Protein AF-A0ABC9U3W8-F1 (afdb_monomer_lite)

Organism: NCBI:txid411472

Sequence (76 aa):
MRMSYDLMVFEKSKAPEGEKDFLSWYREQTEQVEEHGYDNPSVSSPALQEFFYILKDIFPPMNGASAPDKSGRRRF

Foldseek 3Di:
DDDDDDDDDDDPVPADPDDVSNVVVVCVVVPDDDPDDPPDCVVDDPVSSVVCVVVCVVPNDCDDPRHDDPPDDDDD

Structure (mmCIF, N/CA/C/O backbone):
data_AF-A0ABC9U3W8-F1
#
_entry.id   AF-A0ABC9U3W8-F1
#
loop_
_atom_site.group_PDB
_atom_site.id
_atom_site.type_symbol
_atom_site.label_atom_id
_atom_site.label_alt_id
_atom_site.label_comp_id
_atom_site.label_asym_id
_atom_site.label_entity_id
_atom_site.label_seq_id
_atom_site.pdbx_PDB_ins_code
_atom_site.Cartn_x
_atom_site.Cartn_y
_atom_site.Cartn_z
_atom_site.occupancy
_atom_site.B_iso_or_equiv
_atom_site.auth_seq_id
_atom_site.auth_comp_id
_atom_site.auth_asym_id
_atom_site.auth_atom_id
_atom_site.pdbx_PDB_model_num
ATOM 1 N N . MET A 1 1 ? -1.604 11.684 -26.058 1.00 50.25 1 MET A N 1
ATOM 2 C CA . MET A 1 1 ? -1.577 11.928 -24.599 1.00 50.25 1 MET A CA 1
ATOM 3 C C . MET A 1 1 ? -1.167 10.638 -23.909 1.00 50.25 1 MET A C 1
ATOM 5 O O . MET A 1 1 ? -1.699 9.598 -24.275 1.00 50.25 1 MET A O 1
ATOM 9 N N . ARG A 1 2 ? -0.194 10.671 -22.991 1.00 61.34 2 ARG A N 1
ATOM 10 C CA . ARG A 1 2 ? 0.127 9.520 -22.132 1.00 61.34 2 ARG A CA 1
ATOM 11 C C . ARG A 1 2 ? -0.732 9.689 -20.881 1.00 61.34 2 ARG A C 1
ATOM 13 O O . ARG A 1 2 ? -0.518 10.648 -20.151 1.00 61.34 2 ARG A O 1
ATOM 20 N N . MET A 1 3 ? -1.749 8.852 -20.717 1.00 75.94 3 MET A N 1
ATOM 21 C CA . MET A 1 3 ? -2.568 8.848 -19.505 1.00 75.94 3 MET A CA 1
ATOM 22 C C . MET A 1 3 ? -1.798 8.106 -18.416 1.00 75.94 3 MET A C 1
ATOM 24 O O . MET A 1 3 ? -1.335 6.991 -18.659 1.00 75.94 3 MET A O 1
ATOM 28 N N . SER A 1 4 ? -1.642 8.727 -17.252 1.00 66.69 4 SER A N 1
ATOM 29 C CA . SER A 1 4 ? -1.189 8.063 -16.032 1.00 66.69 4 SER A CA 1
ATOM 30 C C . SER A 1 4 ? -2.355 7.924 -15.072 1.00 66.69 4 SER A C 1
ATOM 32 O O . SER A 1 4 ? -3.213 8.802 -15.010 1.00 66.69 4 SER A O 1
ATOM 34 N N . TYR A 1 5 ? -2.372 6.816 -14.345 1.00 69.75 5 TYR A N 1
ATOM 35 C CA . TYR A 1 5 ? -3.329 6.552 -13.283 1.00 69.75 5 TYR A CA 1
ATOM 36 C C . TYR A 1 5 ? -2.553 6.462 -11.976 1.00 69.75 5 TYR A C 1
ATOM 38 O O . TYR A 1 5 ? -1.566 5.727 -11.913 1.00 69.75 5 TYR A O 1
ATOM 46 N N . ASP A 1 6 ? -3.002 7.193 -10.962 1.0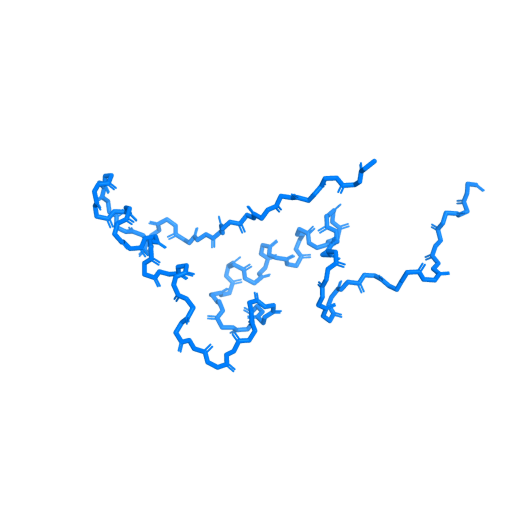0 73.44 6 ASP A N 1
ATOM 47 C CA . ASP A 1 6 ? -2.497 7.042 -9.603 1.00 73.44 6 ASP A CA 1
ATOM 48 C C . ASP A 1 6 ? -3.255 5.893 -8.934 1.00 73.44 6 ASP A C 1
ATOM 50 O O . ASP A 1 6 ? -4.488 5.862 -8.922 1.00 73.44 6 ASP A O 1
ATOM 54 N N . LEU A 1 7 ? -2.512 4.911 -8.426 1.00 77.62 7 LEU A N 1
ATOM 55 C CA . LEU A 1 7 ? -3.060 3.752 -7.730 1.00 77.62 7 LEU A CA 1
ATOM 56 C C . LEU A 1 7 ? -2.638 3.810 -6.266 1.00 77.62 7 LEU A C 1
ATOM 58 O O . LEU A 1 7 ? -1.446 3.820 -5.966 1.00 77.62 7 LEU A O 1
ATOM 62 N N . MET A 1 8 ? -3.615 3.783 -5.361 1.00 83.06 8 MET A N 1
ATOM 63 C CA . MET A 1 8 ? -3.359 3.493 -3.954 1.00 83.06 8 MET A CA 1
ATOM 64 C C . MET A 1 8 ? -3.387 1.978 -3.753 1.00 83.06 8 MET A C 1
ATOM 66 O O . MET A 1 8 ? -4.367 1.316 -4.099 1.00 83.06 8 MET A O 1
ATOM 70 N N . VAL A 1 9 ? -2.320 1.430 -3.178 1.00 84.31 9 VAL A N 1
ATOM 71 C CA . VAL A 1 9 ? -2.203 0.005 -2.855 1.00 84.31 9 VAL A CA 1
ATOM 72 C C . VAL A 1 9 ? -2.024 -0.119 -1.351 1.00 84.31 9 VAL A C 1
ATOM 74 O O . VAL A 1 9 ? -1.207 0.584 -0.765 1.00 84.31 9 VAL A O 1
ATOM 77 N N . PHE A 1 10 ? -2.792 -1.004 -0.725 1.00 86.62 10 PHE A N 1
ATOM 78 C CA . PHE A 1 10 ? -2.781 -1.187 0.720 1.00 86.62 10 PHE A CA 1
ATOM 79 C C . PHE A 1 10 ? -3.010 -2.651 1.094 1.00 86.62 10 PHE A C 1
ATOM 81 O O . PHE A 1 10 ? -3.564 -3.440 0.327 1.00 86.62 10 PHE A O 1
ATOM 88 N N . GLU A 1 11 ? -2.604 -3.019 2.305 1.00 87.38 11 GLU A N 1
ATOM 89 C CA . GLU A 1 11 ? -2.903 -4.333 2.861 1.00 87.38 11 GLU A CA 1
ATOM 90 C C . GLU A 1 11 ? -4.331 -4.393 3.390 1.00 87.38 11 GLU A C 1
ATOM 92 O O . GLU A 1 11 ? -4.700 -3.671 4.317 1.00 87.38 11 GLU A O 1
ATOM 97 N N . LYS A 1 12 ? -5.125 -5.330 2.865 1.00 86.38 12 LYS A N 1
ATOM 98 C CA . LYS A 1 12 ? -6.505 -5.537 3.320 1.00 86.38 12 LYS A CA 1
ATOM 99 C C . LYS A 1 12 ? -6.603 -5.838 4.821 1.00 86.38 12 LYS A C 1
ATOM 101 O O . LYS A 1 12 ? -7.556 -5.414 5.452 1.00 86.38 12 LYS A O 1
ATOM 106 N N . SER A 1 13 ? -5.623 -6.537 5.396 1.00 87.19 13 SER A N 1
ATOM 107 C CA . SER A 1 13 ? -5.571 -6.855 6.833 1.00 87.19 13 SER A CA 1
ATOM 108 C C . SER A 1 13 ? -5.321 -5.637 7.732 1.00 87.19 13 SER A C 1
ATOM 110 O O . SER A 1 13 ? -5.497 -5.732 8.944 1.00 87.19 13 SER A O 1
ATOM 112 N N . LYS A 1 14 ? -4.866 -4.518 7.158 1.00 84.38 14 LYS A N 1
ATOM 113 C CA . LYS A 1 14 ? -4.577 -3.260 7.858 1.00 84.38 14 LYS A CA 1
ATOM 114 C C . LYS A 1 14 ? -5.652 -2.199 7.626 1.00 84.38 14 LYS A C 1
ATOM 116 O O . LYS A 1 14 ? -5.692 -1.225 8.370 1.00 84.38 14 LYS A O 1
ATOM 121 N N . ALA A 1 15 ? -6.498 -2.380 6.613 1.00 88.19 15 ALA A N 1
ATOM 122 C CA . ALA A 1 15 ? -7.594 -1.475 6.309 1.00 88.19 15 ALA A CA 1
ATOM 123 C C . ALA A 1 15 ? -8.818 -1.776 7.197 1.00 88.19 15 ALA A C 1
ATOM 125 O O . ALA A 1 15 ? -9.118 -2.950 7.433 1.00 88.19 15 ALA A O 1
ATOM 126 N N . PRO A 1 16 ? -9.548 -0.747 7.663 1.00 90.25 16 PRO A N 1
ATOM 127 C CA . PRO A 1 16 ? -10.805 -0.945 8.376 1.00 90.25 16 PRO A CA 1
ATOM 128 C C . PRO A 1 16 ? -11.847 -1.683 7.528 1.00 90.25 16 PRO A C 1
ATOM 130 O O . PRO A 1 16 ? -11.911 -1.518 6.307 1.00 90.25 16 PRO A O 1
ATOM 133 N N . GLU A 1 17 ? -12.697 -2.468 8.189 1.00 91.12 17 GLU A N 1
ATOM 134 C CA . GLU A 1 17 ? -13.883 -3.050 7.564 1.00 91.12 17 GLU A CA 1
ATOM 135 C C . GLU A 1 17 ? -15.039 -2.042 7.563 1.00 91.12 17 GLU A C 1
ATOM 137 O O . GLU A 1 17 ? -15.218 -1.281 8.508 1.00 91.12 17 GLU A O 1
ATOM 142 N N . GLY A 1 18 ? -15.858 -2.067 6.510 1.00 92.06 18 GLY A N 1
ATOM 143 C CA . GLY A 1 18 ? -17.000 -1.164 6.368 1.00 92.06 18 GLY A CA 1
ATOM 144 C C . GLY A 1 18 ? -16.669 0.113 5.591 1.00 92.06 18 GLY A C 1
ATOM 145 O O . GLY A 1 18 ? -15.616 0.722 5.742 1.00 92.06 18 GLY A O 1
ATOM 146 N N . GLU A 1 19 ? -17.600 0.521 4.727 1.00 91.31 19 GLU A N 1
ATOM 147 C CA . GLU A 1 19 ? -17.391 1.595 3.747 1.00 91.31 19 GLU A CA 1
ATOM 148 C C . GLU A 1 19 ? -17.039 2.940 4.393 1.00 91.31 19 GLU A C 1
ATOM 150 O O . GLU A 1 19 ? -16.103 3.610 3.967 1.00 91.31 19 GLU A O 1
ATOM 155 N N . LYS A 1 20 ? -17.768 3.335 5.440 1.00 93.94 20 LYS A N 1
ATOM 156 C CA . LYS A 1 20 ? -17.584 4.641 6.082 1.00 93.94 20 LYS A CA 1
ATOM 157 C C . LYS A 1 20 ? -16.212 4.764 6.750 1.00 93.94 20 LYS A C 1
ATOM 159 O O . LYS A 1 20 ? -15.543 5.782 6.582 1.00 93.94 20 LYS A O 1
ATOM 164 N N . ASP A 1 21 ? -15.805 3.725 7.470 1.00 91.88 21 ASP A N 1
ATOM 165 C CA . ASP A 1 21 ? -14.542 3.708 8.209 1.00 91.88 21 ASP A CA 1
ATOM 166 C C . ASP A 1 21 ? -13.361 3.583 7.241 1.00 91.88 21 ASP A C 1
ATOM 168 O O . ASP A 1 21 ? -12.367 4.296 7.383 1.00 91.88 21 ASP A O 1
ATOM 172 N N . PHE A 1 22 ? -13.520 2.786 6.178 1.00 91.12 22 PHE A N 1
ATOM 173 C CA . PHE A 1 22 ? -12.568 2.732 5.073 1.00 91.12 22 PHE A CA 1
ATOM 174 C C . PHE A 1 22 ? -12.383 4.098 4.402 1.00 91.12 22 PHE A C 1
ATOM 176 O O . PHE A 1 22 ? -11.252 4.510 4.169 1.00 91.12 22 PHE A O 1
ATOM 183 N N . LEU A 1 23 ? -13.465 4.827 4.108 1.00 90.69 23 LEU A N 1
ATOM 184 C CA . LEU A 1 23 ? -13.384 6.143 3.464 1.00 90.69 23 LEU A CA 1
ATOM 185 C C . LEU A 1 23 ? -12.734 7.206 4.358 1.00 90.69 23 LEU A C 1
ATOM 187 O O . LEU A 1 23 ? -12.062 8.094 3.833 1.00 90.69 23 LEU A O 1
ATOM 191 N N . SER A 1 24 ? -12.927 7.137 5.679 1.00 91.12 24 SER A N 1
ATOM 192 C CA . SER A 1 24 ? -12.239 8.029 6.624 1.00 91.12 24 SER A CA 1
ATOM 193 C C . SER A 1 24 ? -10.743 7.735 6.646 1.00 91.12 24 SER A C 1
ATOM 195 O O . SER A 1 24 ? -9.937 8.626 6.392 1.00 91.12 24 SER A O 1
ATOM 197 N N . TRP A 1 25 ? -10.381 6.465 6.834 1.00 89.31 25 TRP A N 1
ATOM 198 C CA . TRP A 1 25 ? -8.992 6.015 6.826 1.00 89.31 25 TRP A CA 1
ATOM 199 C C . TRP A 1 25 ? -8.297 6.322 5.495 1.00 89.31 25 TRP A C 1
ATOM 201 O O . TRP A 1 25 ? -7.182 6.829 5.486 1.00 89.31 25 TRP A O 1
ATOM 211 N N . TYR A 1 26 ? -8.968 6.091 4.364 1.00 87.31 26 TYR A N 1
ATOM 212 C CA . TYR A 1 26 ? -8.452 6.412 3.033 1.00 87.31 26 TYR A CA 1
ATOM 213 C C . TYR A 1 26 ? -8.074 7.891 2.926 1.00 87.31 26 TYR A C 1
ATOM 215 O O . TYR A 1 26 ? -6.977 8.205 2.471 1.00 87.31 26 TYR A O 1
ATOM 223 N N . ARG A 1 27 ? -8.950 8.801 3.379 1.00 86.81 27 ARG A N 1
ATOM 224 C CA . ARG A 1 27 ? -8.652 10.241 3.376 1.00 86.81 27 ARG A CA 1
ATOM 225 C C . ARG A 1 27 ? -7.410 10.535 4.200 1.00 86.81 27 ARG A C 1
ATOM 227 O O . ARG A 1 27 ? -6.505 11.151 3.657 1.00 86.81 27 ARG A O 1
ATOM 234 N N . GLU A 1 28 ? -7.329 10.015 5.420 1.00 86.06 28 GLU A N 1
ATOM 235 C CA . GLU A 1 28 ? -6.172 10.199 6.306 1.00 86.06 28 GLU A CA 1
ATOM 236 C C . GLU A 1 28 ? -4.864 9.697 5.677 1.00 86.06 28 GLU A C 1
ATOM 238 O O . GLU A 1 28 ? -3.849 10.374 5.761 1.00 86.06 28 GLU A O 1
ATOM 243 N N . GLN A 1 29 ? -4.876 8.540 5.005 1.00 81.31 29 GLN A N 1
ATOM 244 C CA . GLN A 1 29 ? -3.679 8.009 4.337 1.00 81.31 29 GLN A CA 1
ATOM 245 C C . GLN A 1 29 ? -3.273 8.812 3.092 1.00 81.31 29 GLN A C 1
ATOM 247 O O . GLN 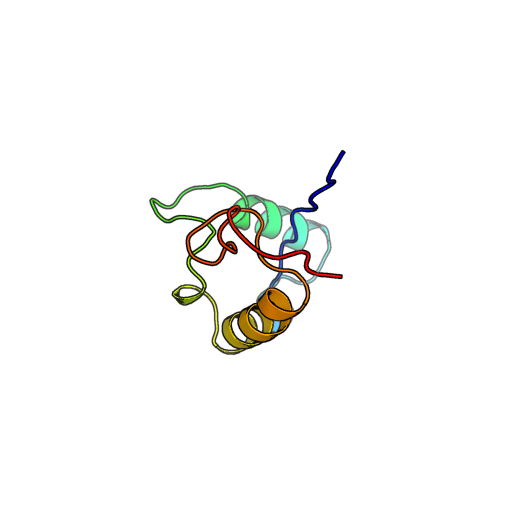A 1 29 ? -2.107 8.798 2.700 1.00 81.31 29 GLN A O 1
ATOM 252 N N . THR A 1 30 ? -4.230 9.466 2.429 1.00 77.75 30 THR A N 1
ATOM 253 C CA . THR A 1 30 ? -3.968 10.299 1.242 1.00 77.75 30 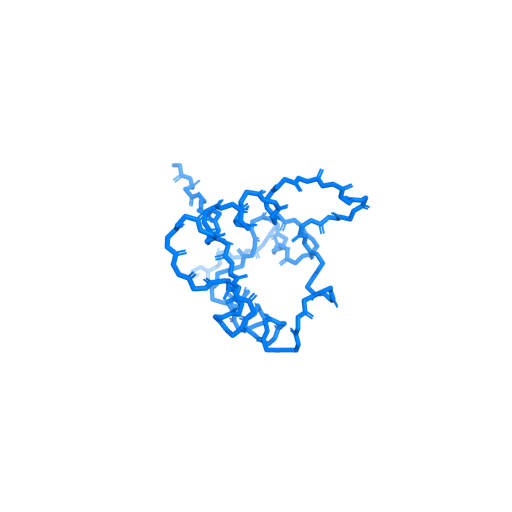THR A CA 1
ATOM 254 C C . THR A 1 30 ? -3.690 11.764 1.576 1.00 77.75 30 THR A C 1
ATOM 256 O O . THR A 1 30 ? -3.076 12.461 0.766 1.00 77.75 30 THR A O 1
ATOM 259 N N . GLU A 1 31 ? -4.111 12.233 2.752 1.00 75.50 31 GLU A N 1
ATOM 260 C CA . GLU A 1 31 ? -3.794 13.558 3.269 1.00 75.50 31 GLU A CA 1
ATOM 261 C C . GLU A 1 31 ? -2.313 13.603 3.645 1.00 75.50 31 GLU A C 1
ATOM 263 O O . GLU A 1 31 ? -1.814 12.903 4.521 1.00 75.50 31 GLU A O 1
ATOM 268 N N . GLN A 1 32 ? -1.575 14.404 2.892 1.00 59.50 32 GLN A N 1
ATOM 269 C CA . GLN A 1 32 ? -0.126 14.456 2.928 1.00 59.50 32 GLN A CA 1
ATOM 270 C C . GLN A 1 32 ? 0.357 15.215 4.179 1.00 59.50 32 GLN A C 1
ATOM 272 O O . GLN A 1 32 ? 0.454 16.440 4.152 1.00 59.50 32 GLN A O 1
ATOM 277 N N . VAL A 1 33 ? 0.627 14.505 5.281 1.00 52.06 33 VAL A N 1
ATOM 278 C CA . VAL A 1 33 ? 1.080 15.119 6.553 1.00 52.06 33 VAL A CA 1
ATOM 279 C C . VAL A 1 33 ? 2.599 15.001 6.780 1.00 52.06 33 VAL A C 1
ATOM 281 O O . VAL A 1 33 ? 3.170 15.810 7.505 1.00 52.06 33 VAL A O 1
ATOM 284 N N . GLU A 1 34 ? 3.284 14.057 6.131 1.00 52.06 34 GLU A N 1
ATOM 285 C CA . GLU A 1 34 ? 4.697 13.747 6.414 1.00 52.06 34 GLU A CA 1
ATOM 286 C C . GLU A 1 34 ? 5.681 14.372 5.403 1.00 52.06 34 GLU A C 1
ATOM 288 O O . GLU A 1 34 ? 5.407 14.465 4.206 1.00 52.06 34 GLU A O 1
ATOM 293 N N . GLU A 1 35 ? 6.879 14.737 5.877 1.00 55.41 35 GLU A N 1
ATOM 294 C CA . GLU A 1 35 ? 8.003 15.331 5.120 1.00 55.41 35 GLU A CA 1
ATOM 295 C C . GLU A 1 35 ? 8.710 14.310 4.192 1.00 55.41 35 GLU A C 1
ATOM 297 O O . GLU A 1 35 ? 9.917 14.373 3.944 1.00 55.41 35 GLU A O 1
ATOM 302 N N . HIS A 1 36 ? 7.996 13.286 3.727 1.00 54.81 36 HIS A N 1
ATOM 303 C CA . HIS A 1 36 ? 8.551 12.168 2.968 1.00 54.81 36 HIS A CA 1
ATOM 304 C C . HIS A 1 36 ? 7.832 12.031 1.624 1.00 54.81 36 HIS A C 1
ATOM 306 O O . HIS A 1 36 ? 6.609 12.121 1.533 1.00 54.81 36 HIS A O 1
ATOM 312 N N . GLY A 1 37 ? 8.608 11.826 0.558 1.00 57.00 37 GLY A N 1
ATOM 313 C CA . GLY A 1 37 ? 8.068 11.611 -0.781 1.00 57.00 37 GLY A CA 1
ATOM 314 C C . GLY A 1 37 ? 7.232 10.331 -0.860 1.00 57.00 37 GLY A C 1
ATOM 315 O O . GLY A 1 37 ? 7.581 9.311 -0.266 1.00 57.00 37 GLY A O 1
ATOM 316 N N . TYR A 1 38 ? 6.150 10.372 -1.645 1.00 59.56 38 TYR A N 1
ATOM 317 C CA . TYR A 1 38 ? 5.288 9.220 -1.956 1.00 59.56 38 TYR A CA 1
ATOM 318 C C . TYR A 1 38 ? 6.016 8.053 -2.653 1.00 59.56 38 TYR A C 1
ATOM 320 O O . TYR A 1 38 ? 5.421 7.010 -2.912 1.00 59.56 38 TYR A O 1
ATOM 328 N N . ASP A 1 39 ? 7.287 8.227 -3.007 1.00 63.19 39 ASP A N 1
ATOM 329 C CA . ASP A 1 39 ? 8.085 7.335 -3.838 1.00 63.19 39 ASP A CA 1
ATOM 330 C C . ASP A 1 39 ? 9.105 6.496 -3.054 1.00 63.19 39 ASP A C 1
ATOM 332 O O . ASP A 1 39 ? 9.924 5.811 -3.671 1.00 63.19 39 ASP A O 1
ATOM 336 N N . ASN A 1 40 ? 9.059 6.502 -1.716 1.00 69.38 40 ASN A N 1
ATOM 337 C CA . ASN A 1 40 ? 9.918 5.650 -0.896 1.00 69.38 40 ASN A CA 1
ATOM 338 C C . ASN A 1 40 ? 9.201 4.351 -0.472 1.00 69.38 40 ASN A C 1
ATOM 340 O O . ASN A 1 40 ? 8.511 4.343 0.546 1.00 69.38 40 ASN A O 1
ATOM 344 N N . PRO A 1 41 ? 9.393 3.213 -1.167 1.00 71.69 41 PRO A N 1
ATOM 345 C CA . PRO A 1 41 ? 8.746 1.952 -0.797 1.00 71.69 41 PRO A CA 1
ATOM 346 C C . PRO A 1 41 ? 9.203 1.417 0.571 1.00 71.69 41 PRO A C 1
ATOM 348 O O . PRO A 1 41 ? 8.512 0.592 1.163 1.00 71.69 41 PRO A O 1
ATOM 351 N N . SER A 1 42 ? 10.325 1.900 1.117 1.00 74.38 42 SER A N 1
ATOM 352 C CA . SER A 1 42 ? 10.904 1.403 2.375 1.00 74.38 42 SER A CA 1
ATOM 353 C C . SER A 1 42 ? 10.023 1.648 3.603 1.00 74.38 42 SER A C 1
ATOM 355 O O . SER A 1 42 ? 10.196 0.967 4.610 1.00 74.38 42 SER A O 1
ATOM 357 N N . VAL A 1 43 ? 9.086 2.603 3.538 1.00 74.94 43 VAL A N 1
ATOM 358 C CA . VAL A 1 43 ? 8.126 2.864 4.631 1.00 74.94 43 VAL A CA 1
ATOM 359 C C . VAL A 1 43 ? 6.916 1.925 4.597 1.00 74.94 43 VAL A C 1
ATOM 361 O O . VAL A 1 43 ? 6.109 1.919 5.522 1.00 74.94 43 VAL A O 1
ATOM 364 N N . SER A 1 44 ? 6.783 1.123 3.537 1.00 79.88 44 SER A N 1
ATOM 365 C CA . SER A 1 44 ? 5.712 0.137 3.380 1.00 79.88 44 SER A CA 1
ATOM 366 C C . SER A 1 44 ? 6.108 -1.221 3.959 1.00 79.88 44 SER A C 1
ATOM 368 O O . SER A 1 44 ? 7.282 -1.494 4.213 1.00 79.88 44 SER A O 1
ATOM 370 N N . SER A 1 45 ? 5.135 -2.112 4.147 1.00 83.94 45 SER A N 1
ATOM 371 C CA . SER A 1 45 ? 5.412 -3.478 4.593 1.00 83.94 45 SER A CA 1
ATOM 372 C C . SER A 1 45 ? 6.215 -4.285 3.564 1.00 83.94 45 SER A C 1
ATOM 374 O O . SER A 1 45 ? 6.188 -3.968 2.371 1.00 83.94 45 SER A O 1
ATOM 376 N N . PRO A 1 46 ? 6.870 -5.386 3.983 1.00 87.19 46 PRO A N 1
ATOM 377 C CA . PRO A 1 46 ? 7.613 -6.248 3.064 1.00 87.19 46 PRO A CA 1
ATOM 378 C C . PRO A 1 46 ? 6.783 -6.751 1.872 1.00 87.19 46 PRO A C 1
ATOM 380 O O . PRO A 1 46 ? 7.284 -6.791 0.753 1.00 87.19 46 PRO A O 1
ATOM 383 N N . ALA A 1 47 ? 5.501 -7.071 2.085 1.00 86.19 47 ALA A N 1
ATOM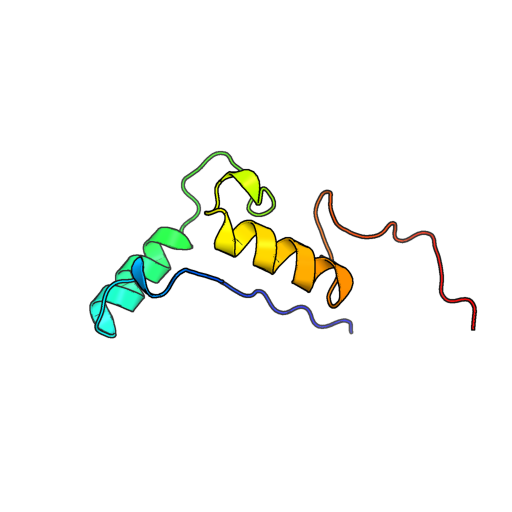 384 C CA . ALA A 1 47 ? 4.617 -7.550 1.021 1.00 86.19 47 ALA A CA 1
ATOM 385 C C . ALA A 1 47 ? 4.321 -6.461 -0.026 1.00 86.19 47 ALA A C 1
ATOM 387 O O . ALA A 1 47 ? 4.310 -6.732 -1.227 1.00 86.19 47 ALA A O 1
ATOM 388 N N . LEU A 1 48 ? 4.111 -5.218 0.416 1.00 85.94 48 LEU A N 1
ATOM 389 C CA . LEU A 1 48 ? 3.893 -4.083 -0.484 1.00 85.94 48 LEU A CA 1
ATOM 390 C C . LEU A 1 48 ? 5.175 -3.683 -1.222 1.00 85.94 48 LEU A C 1
ATOM 392 O O . LEU A 1 48 ? 5.112 -3.323 -2.398 1.00 85.94 48 LEU A O 1
ATOM 396 N N . GLN A 1 49 ? 6.333 -3.798 -0.568 1.00 86.62 49 GLN A N 1
ATOM 397 C CA . GLN A 1 49 ? 7.631 -3.611 -1.217 1.00 86.62 49 GLN A CA 1
ATOM 398 C C . GLN A 1 49 ? 7.824 -4.626 -2.349 1.00 86.62 49 GLN A C 1
ATOM 400 O O . GLN A 1 49 ? 8.095 -4.232 -3.482 1.00 86.62 49 GLN A O 1
ATOM 405 N N . GLU A 1 50 ? 7.633 -5.919 -2.078 1.00 87.81 50 GLU A N 1
ATOM 406 C CA . GLU A 1 50 ? 7.745 -6.980 -3.087 1.00 87.81 50 GLU A CA 1
ATOM 407 C C . GLU A 1 50 ? 6.778 -6.754 -4.257 1.00 87.81 50 GLU A C 1
ATOM 409 O O . GLU A 1 50 ? 7.180 -6.802 -5.422 1.00 87.81 50 GLU A O 1
ATOM 414 N N . PHE A 1 51 ? 5.524 -6.405 -3.957 1.00 85.88 51 PHE A N 1
ATOM 415 C CA . PHE A 1 51 ? 4.527 -6.062 -4.967 1.00 85.88 51 PHE A CA 1
ATOM 416 C C . PHE A 1 51 ? 4.967 -4.890 -5.857 1.00 85.88 51 PHE A C 1
ATOM 418 O O . PHE A 1 51 ? 4.856 -4.968 -7.084 1.00 85.88 51 PHE A O 1
ATOM 425 N N . PHE A 1 52 ? 5.516 -3.823 -5.268 1.00 85.81 52 PHE A N 1
ATOM 426 C CA . PHE A 1 52 ? 6.061 -2.691 -6.017 1.00 85.81 52 PHE A CA 1
ATOM 427 C C . PHE A 1 52 ? 7.216 -3.111 -6.936 1.00 85.81 52 PHE A C 1
ATOM 429 O O . PHE A 1 52 ? 7.250 -2.706 -8.100 1.00 85.81 52 PHE A O 1
ATOM 436 N N . TYR A 1 53 ? 8.137 -3.953 -6.455 1.00 85.25 53 TYR A N 1
ATOM 437 C CA . TYR A 1 53 ? 9.268 -4.437 -7.254 1.00 85.25 53 TYR A CA 1
ATOM 438 C C . TYR A 1 53 ? 8.835 -5.299 -8.448 1.00 85.25 53 TYR A C 1
ATOM 440 O O . TYR A 1 53 ? 9.466 -5.214 -9.498 1.00 85.25 53 TYR A O 1
ATOM 448 N N . ILE A 1 54 ? 7.747 -6.064 -8.328 1.00 86.44 54 ILE A N 1
ATOM 449 C CA . ILE A 1 54 ? 7.152 -6.798 -9.456 1.00 86.44 54 ILE A CA 1
ATOM 450 C C . ILE A 1 54 ? 6.502 -5.821 -10.444 1.00 86.44 54 ILE A C 1
ATOM 452 O O . ILE A 1 54 ? 6.715 -5.911 -11.654 1.00 86.44 54 ILE A O 1
ATOM 456 N N . LEU A 1 55 ? 5.710 -4.868 -9.943 1.00 84.19 55 LEU A N 1
ATOM 457 C CA . LEU A 1 55 ? 4.971 -3.945 -10.800 1.00 84.19 55 LEU A CA 1
ATOM 458 C C . LEU A 1 55 ? 5.864 -2.961 -11.545 1.00 84.19 55 LEU A C 1
ATOM 460 O O . LEU A 1 55 ? 5.570 -2.687 -12.705 1.00 84.19 55 LEU A O 1
ATOM 464 N N . LYS A 1 56 ? 6.938 -2.443 -10.940 1.00 83.44 56 LYS A N 1
ATOM 465 C CA . LYS A 1 56 ? 7.808 -1.451 -11.599 1.00 83.44 56 LYS A CA 1
ATOM 466 C C . LYS A 1 56 ? 8.437 -1.985 -12.892 1.00 83.44 56 LYS A C 1
ATOM 468 O O . LYS A 1 56 ? 8.775 -1.200 -13.771 1.00 83.44 56 LYS A O 1
ATOM 473 N N . ASP A 1 57 ? 8.597 -3.302 -13.013 1.00 80.19 57 ASP A N 1
ATOM 474 C CA . ASP A 1 57 ? 9.176 -3.929 -14.203 1.00 80.19 57 ASP A CA 1
ATOM 475 C C . ASP A 1 57 ? 8.145 -4.059 -15.339 1.00 80.19 57 ASP A C 1
ATOM 477 O O . ASP A 1 57 ? 8.512 -4.059 -16.514 1.00 80.19 57 ASP A O 1
ATOM 481 N N . ILE A 1 58 ? 6.851 -4.112 -15.004 1.00 83.00 58 ILE A N 1
ATOM 482 C CA . ILE A 1 58 ? 5.734 -4.203 -15.960 1.00 83.00 58 ILE A CA 1
ATOM 483 C C . ILE A 1 58 ? 5.212 -2.802 -16.321 1.00 83.00 58 ILE A C 1
ATOM 485 O O . ILE A 1 58 ? 4.952 -2.493 -17.485 1.00 83.00 58 ILE A O 1
ATOM 489 N N . PHE A 1 59 ? 5.087 -1.940 -15.314 1.00 80.00 59 PHE A N 1
ATOM 490 C CA . PHE A 1 59 ? 4.587 -0.573 -15.379 1.00 80.00 59 PHE A CA 1
ATOM 491 C C . PHE A 1 59 ? 5.586 0.362 -14.688 1.00 80.00 59 PHE A C 1
ATOM 493 O O . PHE A 1 59 ? 5.391 0.737 -13.530 1.00 80.00 59 PHE A O 1
ATOM 500 N N . PRO A 1 60 ? 6.676 0.738 -15.377 1.00 75.69 60 PRO A N 1
ATOM 501 C CA . PRO A 1 60 ? 7.685 1.602 -14.790 1.00 75.69 60 PRO A CA 1
ATOM 502 C C . PRO A 1 60 ? 7.079 2.939 -14.340 1.00 75.69 60 PRO A C 1
ATOM 504 O O . PRO A 1 60 ? 6.309 3.542 -15.102 1.00 75.69 60 PRO A O 1
ATOM 507 N N . PRO A 1 61 ? 7.441 3.429 -13.138 1.00 73.94 61 PRO A N 1
ATOM 508 C CA . PRO A 1 61 ? 7.000 4.727 -12.647 1.00 73.94 61 PRO A CA 1
ATOM 509 C C . PRO A 1 61 ? 7.308 5.828 -13.661 1.00 73.94 61 PRO A C 1
ATOM 511 O O . PRO A 1 61 ? 8.382 5.857 -14.261 1.00 73.94 61 PRO A O 1
ATOM 514 N N . MET A 1 62 ? 6.375 6.759 -13.862 1.00 69.44 62 MET A N 1
ATOM 515 C CA . MET A 1 62 ? 6.636 7.897 -14.753 1.00 69.44 62 MET A CA 1
ATOM 516 C C . MET A 1 62 ? 7.562 8.945 -14.126 1.00 69.44 62 MET A C 1
ATOM 518 O O . MET A 1 62 ? 8.201 9.700 -14.860 1.00 69.44 62 MET A O 1
ATOM 522 N N . ASN A 1 63 ? 7.592 9.002 -12.792 1.00 69.81 63 ASN A N 1
ATOM 523 C CA . ASN A 1 63 ? 8.275 10.006 -11.982 1.00 69.81 63 ASN A CA 1
ATOM 524 C C . ASN A 1 63 ? 9.049 9.324 -10.836 1.00 69.81 63 ASN A C 1
ATOM 526 O O . ASN A 1 63 ? 8.803 8.156 -10.534 1.00 69.81 63 ASN A O 1
ATOM 530 N N . GLY A 1 64 ? 9.947 10.067 -10.186 1.00 69.44 64 GLY A N 1
ATOM 531 C CA . GLY A 1 64 ? 10.727 9.591 -9.036 1.00 69.44 64 GLY A CA 1
ATOM 532 C C . GLY A 1 64 ? 12.008 8.845 -9.419 1.00 69.44 64 GLY A C 1
ATOM 533 O O . GLY A 1 64 ? 12.307 8.643 -10.597 1.00 69.44 64 GLY A O 1
ATOM 534 N N . ALA A 1 65 ? 12.780 8.431 -8.413 1.00 72.88 65 ALA A N 1
ATOM 535 C CA . ALA A 1 65 ? 14.102 7.815 -8.600 1.00 72.88 65 ALA A CA 1
ATOM 536 C C . ALA A 1 65 ? 14.069 6.466 -9.349 1.00 72.88 65 ALA A C 1
ATOM 538 O O . ALA A 1 65 ? 15.080 6.035 -9.898 1.00 72.88 65 ALA A O 1
ATOM 539 N N . SER A 1 66 ? 12.904 5.813 -9.386 1.00 66.19 66 SER A N 1
ATOM 540 C CA . SER A 1 66 ? 12.686 4.546 -10.099 1.00 66.19 66 SER A CA 1
ATOM 541 C C . SER A 1 66 ? 12.169 4.728 -11.534 1.00 66.19 66 SER A C 1
ATOM 543 O O . SER A 1 66 ? 11.885 3.735 -12.206 1.00 66.19 66 SER A O 1
ATOM 545 N N . ALA A 1 67 ? 12.019 5.967 -12.018 1.00 71.56 67 ALA A N 1
ATOM 546 C CA . ALA A 1 67 ? 11.594 6.221 -13.388 1.00 71.56 67 ALA A CA 1
ATOM 547 C C . ALA A 1 67 ? 12.725 5.908 -14.388 1.00 71.56 67 ALA A C 1
ATOM 549 O O . ALA A 1 67 ? 13.878 6.279 -14.156 1.00 71.56 67 ALA A O 1
ATOM 550 N N . PRO A 1 68 ? 12.425 5.257 -15.526 1.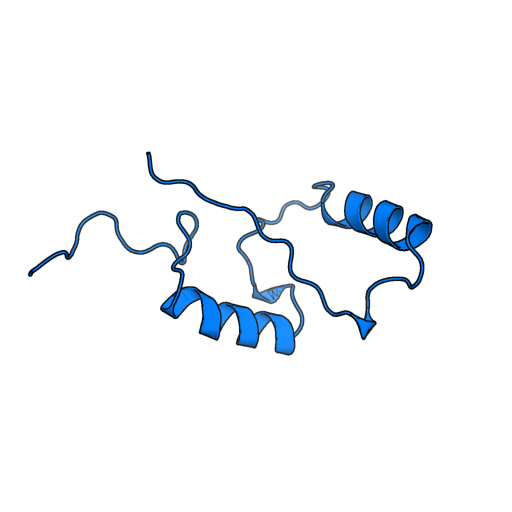00 68.31 68 PRO A N 1
ATOM 551 C CA . PRO A 1 68 ? 13.415 5.004 -16.560 1.00 68.31 68 PRO A CA 1
ATOM 552 C C . PRO A 1 68 ? 13.894 6.325 -17.168 1.00 68.31 68 PRO A C 1
ATOM 554 O O . PRO A 1 68 ? 13.097 7.239 -17.403 1.00 68.31 68 PRO A O 1
ATOM 557 N N . ASP A 1 69 ? 15.194 6.408 -17.463 1.00 65.06 69 ASP A N 1
ATOM 558 C CA . ASP A 1 69 ? 15.772 7.562 -18.148 1.00 65.06 69 ASP A CA 1
ATOM 559 C C . ASP A 1 69 ? 15.008 7.827 -19.457 1.00 65.06 69 ASP A C 1
ATOM 561 O O . ASP A 1 69 ? 14.838 6.946 -20.308 1.00 65.06 69 ASP A O 1
ATOM 565 N N . LYS A 1 70 ? 14.542 9.070 -19.624 1.00 59.47 70 LYS A N 1
ATOM 566 C CA . LYS A 1 70 ? 13.825 9.515 -20.825 1.00 59.47 70 LYS A CA 1
ATOM 567 C C . LYS A 1 70 ? 14.696 9.417 -22.085 1.00 59.47 70 LYS A C 1
ATOM 569 O O . LYS A 1 70 ? 14.154 9.529 -23.184 1.00 59.47 70 LYS A O 1
ATOM 574 N N . SER A 1 71 ? 16.007 9.195 -21.954 1.00 54.88 71 SER A N 1
ATOM 575 C CA . SER A 1 71 ? 16.958 9.200 -23.067 1.00 54.88 71 SER A CA 1
ATOM 576 C C . SER A 1 71 ? 17.101 7.896 -23.872 1.00 54.88 71 SER A C 1
ATOM 578 O O . SER A 1 71 ? 17.739 7.929 -24.925 1.00 54.88 71 SER A O 1
ATOM 580 N N . GLY A 1 72 ? 16.488 6.756 -23.514 1.00 54.25 72 GLY A N 1
ATOM 581 C CA . GLY A 1 72 ? 16.725 5.559 -24.334 1.00 54.25 72 GLY A CA 1
ATOM 582 C C . GLY A 1 72 ? 15.807 4.358 -24.159 1.00 54.25 72 GLY A C 1
ATOM 583 O O . GLY A 1 72 ? 15.903 3.624 -23.185 1.00 54.25 72 GLY A O 1
ATOM 584 N N . ARG A 1 73 ? 15.061 4.057 -25.238 1.00 49.47 73 ARG A N 1
ATOM 585 C CA . ARG A 1 73 ? 15.260 2.873 -26.116 1.00 49.47 73 ARG A CA 1
ATOM 586 C C . ARG A 1 73 ? 13.921 2.321 -26.633 1.00 49.47 73 ARG A C 1
ATOM 588 O O . ARG A 1 73 ? 13.433 1.298 -26.175 1.00 49.47 73 ARG A O 1
ATOM 595 N N . ARG A 1 74 ? 13.383 2.938 -27.692 1.00 48.91 74 ARG A N 1
ATOM 596 C CA . ARG A 1 74 ? 12.718 2.167 -28.758 1.00 48.91 74 ARG A CA 1
ATOM 597 C C . ARG A 1 74 ? 13.738 1.957 -29.867 1.00 48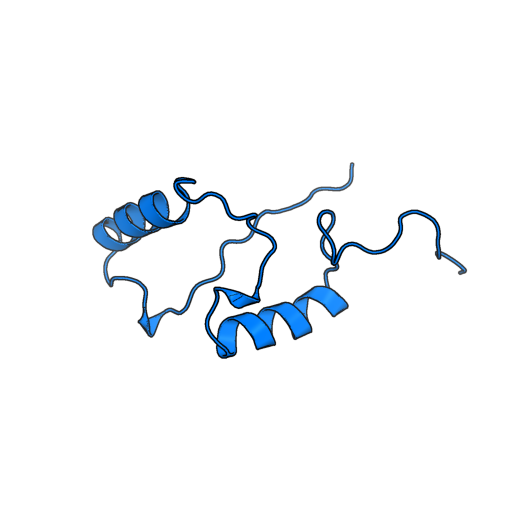.91 74 ARG A C 1
ATOM 599 O O . ARG A 1 74 ? 13.900 2.810 -30.730 1.00 48.91 74 ARG A O 1
ATOM 606 N N . ARG A 1 75 ? 14.460 0.841 -29.803 1.00 48.22 75 ARG A N 1
ATOM 607 C CA . ARG A 1 75 ? 14.941 0.192 -31.022 1.00 48.22 75 ARG A CA 1
ATOM 608 C C . ARG A 1 75 ? 13.914 -0.891 -31.317 1.00 48.22 75 ARG A C 1
ATOM 610 O O . ARG A 1 75 ? 13.801 -1.821 -30.523 1.00 48.22 75 ARG A O 1
ATOM 617 N N . PHE A 1 76 ? 13.100 -0.646 -32.341 1.00 53.50 76 PHE A N 1
ATOM 618 C CA . PHE A 1 76 ? 12.435 -1.720 -33.069 1.00 53.50 76 PHE A CA 1
ATOM 619 C C . PHE A 1 76 ? 13.497 -2.497 -33.848 1.00 53.50 76 PHE A C 1
ATOM 621 O O . PHE A 1 76 ? 14.507 -1.854 -34.228 1.00 53.50 76 PHE A O 1
#

Secondary structure (DSSP, 8-state):
-----------TTTSPSSHHHHHHHHHHHHS--SSS-TT-GGGS-HHHHHHHHHHHHHS--SSSTTSPPTT-----

pLDDT: mean 75.48, std 13.22, range [48.22, 93.94]

Radius of gyration: 15.45 Å; chains: 1; bounding box: 34×23×41 Å